Protein AF-A0A821PBH1-F1 (afdb_monomer_lite)

Secondary structure (DSSP, 8-state):
--SHHHHHHHHHS---TTTTSS-HHHHHHHTTTTSHHHHHHHHHHHHS-SSTHHHHHHHHHHHHHHHHHHTTS-STT--

Foldseek 3Di:
DPPVVLVVCVVPDDDPVVVCVPPVLVVLVVCCVSRVPNSVVVNVVVVDPPDCVVVVVVVVVVVVVVVVVVVPPPPVPPD

Structure (mmCIF, N/CA/C/O backbone):
data_AF-A0A821PBH1-F1
#
_entry.id   AF-A0A821PBH1-F1
#
loop_
_atom_site.group_PDB
_atom_site.id
_atom_site.type_symbol
_atom_site.label_atom_id
_atom_site.label_alt_id
_atom_site.label_comp_id
_atom_site.label_asym_id
_atom_site.label_entity_id
_atom_site.label_seq_id
_atom_site.pdbx_PDB_ins_code
_atom_site.Cartn_x
_atom_site.Cartn_y
_atom_site.Cartn_z
_atom_site.occupancy
_atom_site.B_iso_or_equiv
_atom_site.auth_seq_id
_atom_site.auth_comp_id
_atom_site.a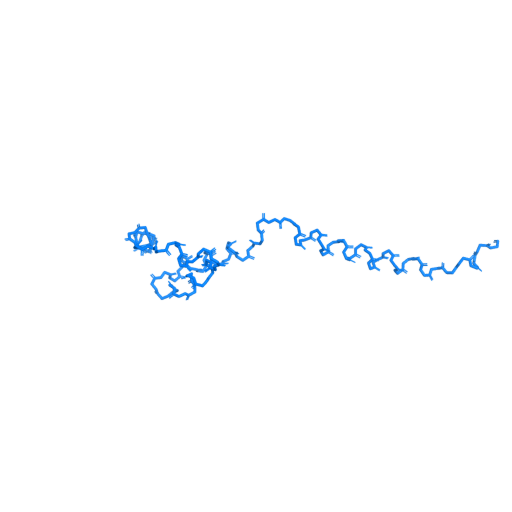uth_asym_id
_atom_site.auth_atom_id
_atom_site.pdbx_PDB_model_num
ATOM 1 N N . MET A 1 1 ? -15.072 16.804 7.723 1.00 43.59 1 MET A N 1
ATOM 2 C CA . MET A 1 1 ? -14.621 16.540 9.107 1.00 43.59 1 MET A CA 1
ATOM 3 C C . MET A 1 1 ? -14.218 15.066 9.273 1.00 43.59 1 MET A C 1
ATOM 5 O O . M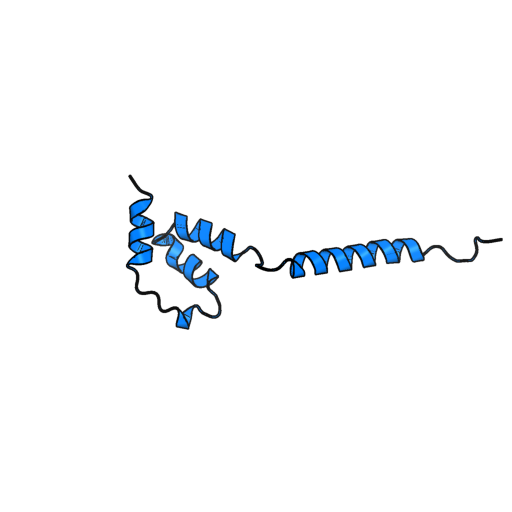ET A 1 1 ? -14.679 14.436 10.204 1.00 43.59 1 MET A O 1
ATOM 9 N N . GLY A 1 2 ? -13.402 14.484 8.373 1.00 53.34 2 GLY A N 1
ATOM 10 C CA . GLY A 1 2 ? -13.284 13.010 8.314 1.00 53.34 2 GLY A CA 1
ATOM 11 C C . GLY A 1 2 ? -11.948 12.396 7.883 1.00 53.34 2 GLY A C 1
ATOM 12 O O . GLY A 1 2 ? -11.886 11.183 7.782 1.00 53.34 2 GLY A O 1
ATOM 13 N N . GLN A 1 3 ? -10.881 13.171 7.637 1.00 52.28 3 GLN A N 1
ATOM 14 C CA . GLN A 1 3 ? -9.574 12.582 7.271 1.00 52.28 3 GLN A CA 1
ATOM 15 C C . GLN A 1 3 ? -8.676 12.291 8.484 1.00 52.28 3 GLN A C 1
ATOM 17 O O . GLN A 1 3 ? -7.831 11.404 8.439 1.00 52.28 3 GLN A O 1
ATOM 22 N N . SER A 1 4 ? -8.852 13.036 9.576 1.00 60.66 4 SER A N 1
ATOM 23 C CA . SER A 1 4 ? -8.031 12.899 10.785 1.00 60.66 4 SER A CA 1
ATOM 24 C C . SER A 1 4 ? -8.401 11.666 11.614 1.00 60.66 4 SER A C 1
ATOM 26 O O . SER A 1 4 ? -7.532 11.090 12.254 1.00 60.66 4 SER A O 1
ATOM 28 N N . ASP A 1 5 ? -9.666 11.244 11.567 1.00 81.19 5 ASP A N 1
ATOM 29 C CA . ASP A 1 5 ? -10.205 10.178 12.420 1.00 81.19 5 ASP A CA 1
ATOM 30 C C . ASP A 1 5 ? -9.614 8.802 12.067 1.00 81.19 5 ASP A C 1
ATOM 32 O O . ASP A 1 5 ? -9.130 8.067 12.926 1.00 81.19 5 ASP A O 1
ATOM 36 N N . GLU A 1 6 ? -9.542 8.502 10.769 1.00 85.88 6 GLU A N 1
ATOM 37 C CA . GLU A 1 6 ? -9.007 7.242 10.247 1.00 85.88 6 GLU A CA 1
ATOM 38 C C . GLU A 1 6 ? -7.499 7.100 10.510 1.00 85.88 6 GLU A C 1
ATOM 40 O O . GLU A 1 6 ? -7.025 6.043 10.932 1.00 85.88 6 GLU A O 1
ATOM 45 N N . LEU A 1 7 ? -6.739 8.187 10.335 1.00 85.62 7 LEU A N 1
ATOM 46 C CA . LEU A 1 7 ? -5.305 8.209 10.623 1.00 85.62 7 LEU A CA 1
ATOM 47 C C . LEU A 1 7 ? -5.029 8.050 12.123 1.00 85.62 7 LEU A C 1
ATOM 49 O O . LEU A 1 7 ? -4.144 7.288 12.511 1.00 85.62 7 LEU A O 1
ATOM 53 N N . SER A 1 8 ? -5.791 8.738 12.977 1.00 87.75 8 SER A N 1
ATOM 54 C CA . SER A 1 8 ? -5.689 8.590 14.431 1.00 87.75 8 SER A CA 1
ATOM 55 C C . SER A 1 8 ? -6.020 7.165 14.882 1.00 87.75 8 SER A C 1
ATOM 57 O O . SER A 1 8 ? -5.335 6.618 15.751 1.00 87.75 8 SER A O 1
ATOM 59 N N . ARG A 1 9 ? -7.012 6.523 14.258 1.00 87.81 9 ARG A N 1
ATOM 60 C CA . ARG A 1 9 ? -7.349 5.116 14.504 1.00 87.81 9 ARG A CA 1
ATOM 61 C C . ARG A 1 9 ? -6.202 4.190 14.113 1.00 87.81 9 ARG A C 1
ATOM 63 O O . ARG A 1 9 ? -5.769 3.402 14.943 1.00 87.81 9 ARG A O 1
ATOM 70 N N . TYR A 1 10 ? -5.633 4.351 12.920 1.00 87.81 10 TYR A N 1
ATOM 71 C CA . TYR A 1 10 ? -4.459 3.580 12.498 1.00 87.81 10 TYR A CA 1
ATOM 72 C C . TYR A 1 10 ? -3.262 3.749 13.450 1.00 87.81 10 TYR A C 1
ATOM 74 O O . TYR A 1 10 ? -2.637 2.763 13.831 1.00 87.81 10 TYR A O 1
ATOM 82 N N . LEU A 1 11 ? -2.967 4.978 13.889 1.00 86.69 11 LEU A N 1
ATOM 83 C CA . LEU A 1 11 ? -1.847 5.270 14.796 1.00 86.69 11 LEU A CA 1
ATOM 84 C C . LEU A 1 11 ? -2.041 4.723 16.220 1.00 86.69 11 LEU A C 1
ATOM 86 O O . LEU A 1 11 ? -1.060 4.453 16.908 1.00 86.69 11 LEU A O 1
ATOM 90 N N . SER A 1 12 ? -3.288 4.579 16.671 1.00 87.94 12 SER A N 1
ATOM 91 C CA . SER A 1 12 ? -3.627 4.023 17.991 1.00 87.94 12 SER A CA 1
ATOM 92 C C . SER A 1 12 ? -3.813 2.504 17.981 1.00 87.94 12 SER A C 1
ATOM 94 O O . SER A 1 12 ? -3.820 1.866 19.038 1.00 87.94 12 SER A O 1
ATOM 96 N N . MET A 1 13 ? -3.937 1.909 16.797 1.00 85.44 13 MET A N 1
ATOM 97 C CA . MET A 1 13 ? -4.119 0.481 16.614 1.00 85.44 13 MET A CA 1
ATOM 98 C C . MET A 1 13 ? -2.848 -0.281 17.009 1.00 85.44 13 MET A C 1
ATOM 100 O O . MET A 1 13 ? -1.738 0.031 16.575 1.00 85.44 13 MET A O 1
ATOM 104 N N . LYS A 1 14 ? -2.995 -1.331 17.820 1.00 82.88 14 LYS A N 1
ATOM 105 C CA . LYS A 1 14 ? -1.883 -2.241 18.115 1.00 82.88 14 LYS A CA 1
ATOM 106 C C . LYS A 1 14 ? -1.718 -3.225 16.963 1.00 82.88 14 LYS A C 1
ATOM 108 O O . LYS A 1 14 ? -2.454 -4.201 16.864 1.00 82.88 14 LYS A O 1
ATOM 113 N N . ILE A 1 15 ? -0.750 -2.952 16.094 1.00 83.12 15 ILE A N 1
ATOM 114 C CA . ILE A 1 15 ? -0.448 -3.787 14.930 1.00 83.12 15 ILE A CA 1
ATOM 115 C C . ILE A 1 15 ? 0.713 -4.724 15.264 1.00 83.12 15 ILE A C 1
ATOM 117 O O . ILE A 1 15 ? 1.851 -4.289 15.452 1.00 83.12 15 ILE A O 1
ATOM 121 N N . ASP A 1 16 ? 0.449 -6.029 15.267 1.00 80.75 16 ASP A N 1
ATOM 122 C CA . ASP A 1 16 ? 1.493 -7.049 15.363 1.00 80.75 16 ASP A CA 1
ATOM 123 C C . ASP A 1 16 ? 2.249 -7.190 14.035 1.00 80.75 16 ASP A C 1
ATOM 125 O O . ASP A 1 16 ? 1.990 -8.078 13.221 1.00 80.75 16 ASP A O 1
ATOM 129 N N . MET A 1 17 ? 3.238 -6.318 13.815 1.00 72.75 17 MET A N 1
ATOM 130 C CA . MET A 1 17 ? 4.048 -6.293 12.585 1.00 72.75 17 MET A CA 1
ATOM 131 C C . MET A 1 17 ? 4.764 -7.621 12.285 1.00 72.75 17 MET A C 1
ATOM 133 O O . MET A 1 17 ? 5.120 -7.883 11.137 1.00 72.75 17 MET A O 1
ATOM 137 N N . LYS A 1 18 ? 4.972 -8.484 13.288 1.00 79.12 18 LYS A N 1
ATOM 138 C CA . LYS A 1 18 ? 5.569 -9.814 13.088 1.00 79.12 18 LYS A CA 1
ATOM 139 C C . LYS A 1 18 ? 4.680 -10.736 12.247 1.00 79.12 18 LYS A C 1
ATOM 141 O O . LYS A 1 18 ? 5.224 -11.500 11.458 1.00 79.12 18 LYS A O 1
ATOM 146 N N . ASN A 1 19 ? 3.356 -10.626 12.368 1.00 78.31 19 ASN A N 1
ATOM 147 C CA . ASN A 1 19 ? 2.408 -11.451 11.612 1.00 78.31 19 ASN A CA 1
ATOM 148 C C . ASN A 1 19 ? 2.289 -11.017 10.144 1.00 78.31 19 ASN A C 1
ATOM 150 O O . ASN A 1 19 ? 1.996 -11.839 9.283 1.00 78.31 19 ASN A O 1
ATOM 154 N N . TYR A 1 20 ? 2.578 -9.748 9.846 1.00 77.06 20 TYR A N 1
ATOM 155 C CA . TYR A 1 20 ? 2.425 -9.166 8.506 1.00 77.06 20 TYR A CA 1
ATOM 156 C C . TYR A 1 20 ? 3.754 -8.937 7.778 1.00 77.06 20 TYR A C 1
ATOM 158 O O . TYR A 1 20 ? 3.771 -8.351 6.698 1.00 77.06 20 TYR A O 1
ATOM 166 N N . ARG A 1 21 ? 4.874 -9.416 8.339 1.00 73.81 21 ARG A N 1
ATOM 167 C CA . ARG A 1 21 ? 6.214 -9.289 7.737 1.00 73.81 21 ARG A CA 1
ATOM 168 C C . ARG A 1 21 ? 6.287 -9.851 6.320 1.00 73.81 21 ARG A C 1
ATOM 170 O O . ARG A 1 21 ? 7.023 -9.318 5.499 1.00 73.81 21 ARG A O 1
ATOM 177 N N . SER A 1 22 ? 5.560 -10.934 6.073 1.00 75.50 22 SER A N 1
ATOM 178 C CA . SER A 1 22 ? 5.576 -11.638 4.794 1.00 75.50 22 SER A CA 1
ATOM 179 C C . SER A 1 22 ? 4.602 -11.041 3.780 1.00 75.50 22 SER A C 1
ATOM 181 O O . SER A 1 22 ? 4.847 -11.153 2.585 1.00 75.50 22 SER A O 1
ATOM 183 N N . ASP A 1 23 ? 3.511 -10.416 4.241 1.00 80.81 23 ASP A N 1
ATOM 184 C CA . ASP A 1 23 ? 2.448 -9.918 3.366 1.00 80.81 23 ASP A CA 1
ATOM 185 C C . ASP A 1 23 ? 1.710 -8.714 3.982 1.00 80.81 23 ASP A C 1
ATOM 187 O O . ASP A 1 23 ? 0.667 -8.823 4.634 1.00 80.81 23 ASP A O 1
ATOM 191 N N . VAL A 1 24 ? 2.280 -7.525 3.770 1.00 85.12 24 VAL A N 1
ATOM 192 C CA . VAL A 1 24 ? 1.692 -6.252 4.221 1.00 85.12 24 VAL A CA 1
ATOM 193 C C . VAL A 1 24 ? 0.388 -5.922 3.481 1.00 85.12 24 VAL A C 1
ATOM 195 O O . VAL A 1 24 ? -0.477 -5.231 4.015 1.00 85.12 24 VAL A O 1
ATOM 198 N N . LEU A 1 25 ? 0.197 -6.438 2.263 1.00 85.25 25 LEU A N 1
ATOM 199 C CA . LEU A 1 25 ? -1.022 -6.213 1.482 1.00 85.25 25 LEU A CA 1
ATOM 200 C C . LEU A 1 25 ? -2.232 -6.915 2.107 1.00 85.25 25 LEU A C 1
ATOM 202 O O . LEU A 1 25 ? -3.339 -6.372 2.070 1.00 85.25 25 LEU A O 1
ATOM 206 N N . THR A 1 26 ? -2.025 -8.076 2.728 1.00 85.75 26 THR A N 1
ATOM 207 C CA . THR A 1 26 ? -3.064 -8.815 3.451 1.00 85.75 26 THR A CA 1
ATOM 208 C C . THR A 1 26 ? -3.561 -8.040 4.666 1.00 85.75 26 THR A C 1
ATOM 210 O O . THR A 1 26 ? -4.771 -7.977 4.868 1.00 85.75 26 THR A O 1
ATOM 213 N N . PHE A 1 27 ? -2.673 -7.359 5.402 1.00 87.94 27 PHE A N 1
ATOM 214 C CA . PHE A 1 27 ? -3.067 -6.449 6.485 1.00 87.94 27 PHE A CA 1
ATOM 215 C C . PHE A 1 27 ? -4.011 -5.349 5.982 1.00 87.94 27 PHE A C 1
ATOM 217 O O . PHE A 1 27 ? -5.086 -5.133 6.536 1.00 87.94 27 PHE A O 1
ATOM 224 N N . TRP A 1 28 ? -3.648 -4.657 4.901 1.00 89.12 28 TRP A N 1
ATOM 225 C CA . TRP A 1 28 ? -4.491 -3.580 4.374 1.00 89.12 28 TRP A CA 1
ATOM 226 C C . TRP A 1 28 ? -5.814 -4.101 3.799 1.00 89.12 28 TRP A C 1
ATOM 228 O O . TRP A 1 28 ? -6.833 -3.417 3.870 1.00 89.12 28 TRP A O 1
ATOM 238 N N . LYS A 1 29 ? -5.825 -5.330 3.272 1.00 86.81 29 LYS A N 1
ATOM 239 C CA . LYS A 1 29 ? -7.040 -5.997 2.789 1.00 86.81 29 LYS A CA 1
ATOM 240 C C . LYS A 1 29 ? -7.972 -6.439 3.923 1.00 86.81 29 LYS A C 1
ATOM 242 O O . LYS A 1 29 ? -9.182 -6.407 3.743 1.00 86.81 29 LYS A O 1
ATOM 247 N N . SER A 1 30 ? -7.446 -6.861 5.072 1.00 88.19 30 SER A N 1
ATOM 248 C CA . SER A 1 30 ? -8.284 -7.232 6.220 1.00 88.19 30 SER A CA 1
ATOM 249 C C . SER A 1 30 ? -8.862 -6.015 6.940 1.00 88.19 30 SER A C 1
ATOM 251 O O . SER A 1 30 ? -9.933 -6.110 7.523 1.00 88.19 30 SER A O 1
ATOM 253 N N . ASN A 1 31 ? -8.179 -4.870 6.873 1.00 87.88 31 ASN A N 1
ATOM 254 C CA . ASN A 1 31 ? -8.568 -3.642 7.570 1.00 87.88 31 ASN A CA 1
ATOM 255 C C . ASN A 1 31 ? -9.282 -2.629 6.663 1.00 87.88 31 ASN A C 1
ATOM 257 O O . ASN A 1 31 ? -9.337 -1.449 6.982 1.00 87.88 31 ASN A O 1
ATOM 261 N N . THR A 1 32 ? -9.827 -3.063 5.523 1.00 87.50 32 THR A N 1
ATOM 262 C CA . THR A 1 32 ? -10.532 -2.172 4.581 1.00 87.50 32 THR A CA 1
ATOM 263 C C . THR A 1 32 ? -11.856 -1.649 5.149 1.00 87.50 32 THR A C 1
ATOM 265 O O . THR A 1 32 ? -12.295 -0.575 4.762 1.00 87.50 32 THR A O 1
ATOM 268 N N . ASP A 1 33 ? -12.475 -2.382 6.079 1.00 85.75 33 ASP A N 1
ATOM 269 C CA . ASP A 1 33 ? -13.700 -1.952 6.765 1.00 85.75 33 ASP A CA 1
ATOM 270 C C . ASP A 1 33 ? -13.421 -0.835 7.788 1.00 85.75 33 ASP A C 1
ATOM 272 O O . ASP A 1 33 ? -14.093 0.194 7.798 1.00 85.75 33 ASP A O 1
ATOM 276 N N . GLU A 1 34 ? -12.363 -0.990 8.594 1.00 85.50 34 GLU A N 1
ATOM 277 C CA . GLU A 1 34 ? -11.986 0.004 9.609 1.00 85.50 34 GLU A CA 1
ATOM 278 C C . GLU A 1 34 ? -11.192 1.191 9.040 1.00 85.50 34 GLU A C 1
ATOM 280 O O . GLU A 1 34 ? -11.229 2.282 9.612 1.00 85.50 34 GLU A O 1
ATOM 285 N N . LEU A 1 35 ? -10.469 0.976 7.935 1.00 88.88 35 LEU A N 1
ATOM 286 C CA . LEU A 1 35 ? -9.574 1.937 7.285 1.00 88.88 35 LEU A CA 1
ATOM 287 C C . LEU A 1 35 ? -9.837 1.994 5.761 1.00 88.88 35 LEU A C 1
ATOM 289 O O . LEU A 1 35 ? -8.966 1.609 4.968 1.00 88.88 35 LEU A O 1
ATOM 293 N N . PRO A 1 36 ? -11.029 2.425 5.308 1.00 87.88 36 PRO A N 1
ATOM 294 C CA . PRO A 1 36 ? -11.427 2.349 3.901 1.00 87.88 36 PRO A CA 1
ATOM 295 C C . PRO A 1 36 ? -10.572 3.204 2.957 1.00 87.88 36 PRO A C 1
ATOM 297 O O . PRO A 1 36 ? -10.202 2.734 1.879 1.00 87.88 36 PRO A O 1
ATOM 300 N N . HIS A 1 37 ? -10.203 4.429 3.338 1.00 88.44 37 HIS A N 1
ATOM 301 C CA . HIS A 1 37 ? -9.408 5.304 2.471 1.00 88.44 37 HIS A CA 1
ATOM 302 C C . HIS A 1 37 ? -7.916 4.982 2.579 1.00 88.44 37 HIS A C 1
ATOM 304 O O . HIS A 1 37 ? -7.204 4.937 1.572 1.00 88.44 37 HIS A O 1
ATOM 310 N N . LEU A 1 38 ? -7.433 4.715 3.793 1.00 88.06 38 LEU A N 1
ATOM 311 C CA . LEU A 1 38 ? -6.023 4.457 4.055 1.00 88.06 38 LEU A CA 1
ATOM 312 C C . LEU A 1 38 ? -5.591 3.118 3.454 1.00 88.06 38 LEU A C 1
ATOM 314 O O . LEU A 1 38 ? -4.531 3.044 2.835 1.00 88.06 38 LEU A O 1
ATOM 318 N N . SER A 1 39 ? -6.429 2.080 3.545 1.00 88.69 39 SER A N 1
ATOM 319 C CA . SER A 1 39 ? -6.153 0.787 2.907 1.00 88.69 39 SER A CA 1
ATOM 320 C C . SER A 1 39 ? -6.111 0.873 1.383 1.00 88.69 39 SER A C 1
ATOM 322 O O . SER A 1 39 ? -5.279 0.208 0.762 1.00 88.69 39 SER A O 1
ATOM 324 N N . GLN A 1 40 ? -6.950 1.706 0.762 1.00 88.94 40 GLN A N 1
ATOM 325 C CA . GLN A 1 40 ? -6.933 1.916 -0.683 1.00 88.94 40 GLN A CA 1
ATOM 326 C C . GLN A 1 40 ? -5.608 2.542 -1.134 1.00 88.94 40 GLN A C 1
ATOM 328 O O . GLN A 1 40 ? -4.955 2.011 -2.036 1.00 88.94 40 GLN A O 1
ATOM 333 N N . VAL A 1 41 ? -5.183 3.625 -0.478 1.00 87.81 41 VAL A N 1
ATOM 334 C CA . VAL A 1 41 ? -3.925 4.318 -0.794 1.00 87.81 41 VAL A CA 1
ATOM 335 C C . VAL A 1 41 ? -2.721 3.427 -0.494 1.00 87.81 41 VAL A C 1
ATOM 337 O O . VAL A 1 41 ? -1.837 3.267 -1.336 1.00 87.81 41 VAL A O 1
ATOM 340 N N . ALA A 1 42 ? -2.697 2.779 0.670 1.00 88.06 42 ALA A N 1
ATOM 341 C CA . ALA A 1 42 ? -1.593 1.916 1.065 1.00 88.06 42 ALA A CA 1
ATOM 342 C C . ALA A 1 42 ? -1.433 0.718 0.121 1.00 88.06 42 ALA A C 1
ATOM 344 O O . ALA A 1 42 ? -0.314 0.393 -0.271 1.00 88.06 42 ALA A O 1
ATOM 345 N N . ARG A 1 43 ? -2.533 0.092 -0.320 1.00 86.19 43 ARG A N 1
ATOM 346 C CA . ARG A 1 43 ? -2.478 -0.984 -1.321 1.00 86.19 43 ARG A CA 1
ATOM 347 C C . ARG A 1 43 ? -1.946 -0.497 -2.660 1.00 86.19 43 ARG A C 1
ATOM 349 O O . ARG A 1 43 ? -1.187 -1.232 -3.282 1.00 86.19 43 ARG A O 1
ATOM 356 N N . GLN A 1 44 ? -2.307 0.706 -3.106 1.00 85.12 44 GLN A N 1
ATOM 357 C CA . GLN A 1 44 ? -1.756 1.277 -4.338 1.00 85.12 44 GLN A CA 1
ATOM 358 C C . GLN A 1 44 ? -0.246 1.496 -4.223 1.00 85.12 44 GLN A C 1
ATOM 360 O O . GLN A 1 44 ? 0.492 1.040 -5.089 1.00 85.12 44 GLN A O 1
ATOM 365 N N . ILE A 1 45 ? 0.216 2.105 -3.128 1.00 83.69 45 ILE A N 1
ATOM 366 C CA . ILE A 1 45 ? 1.642 2.356 -2.880 1.00 83.69 45 ILE A CA 1
ATOM 367 C C . ILE A 1 45 ? 2.423 1.040 -2.790 1.00 83.69 45 ILE A C 1
ATOM 369 O O . ILE A 1 45 ? 3.444 0.885 -3.450 1.00 83.69 45 ILE A O 1
ATOM 373 N N . HIS A 1 46 ? 1.931 0.067 -2.021 1.00 78.19 46 HIS A N 1
ATOM 374 C CA . HIS A 1 46 ? 2.602 -1.223 -1.840 1.00 78.19 46 HIS A CA 1
ATOM 375 C C . HIS A 1 46 ? 2.519 -2.150 -3.062 1.00 78.19 46 HIS A C 1
ATOM 377 O O . HIS A 1 46 ? 3.308 -3.086 -3.156 1.00 78.19 46 HIS A O 1
ATOM 383 N N . SER A 1 47 ? 1.590 -1.913 -3.996 1.00 77.62 47 SER A N 1
ATOM 384 C CA . SER A 1 47 ? 1.530 -2.658 -5.266 1.00 77.62 47 SER A CA 1
ATOM 385 C C . SER A 1 47 ? 2.585 -2.191 -6.270 1.00 77.62 47 SER A C 1
ATOM 387 O O . SER A 1 47 ? 2.862 -2.889 -7.246 1.00 77.62 47 SER A O 1
ATOM 389 N N . ILE A 1 48 ? 3.178 -1.017 -6.052 1.00 76.00 48 ILE A N 1
ATOM 390 C CA . ILE A 1 48 ? 4.276 -0.515 -6.870 1.00 76.00 48 ILE A CA 1
ATOM 391 C C . ILE A 1 48 ? 5.550 -1.211 -6.394 1.00 76.00 48 ILE A C 1
ATOM 393 O O . ILE A 1 48 ? 5.927 -1.125 -5.225 1.00 76.00 48 ILE A O 1
ATOM 397 N N . GLN A 1 49 ? 6.227 -1.916 -7.302 1.00 62.12 49 GLN A N 1
ATOM 398 C CA . GLN A 1 49 ? 7.539 -2.479 -6.999 1.00 62.12 49 GLN A CA 1
ATOM 399 C C . GLN A 1 49 ? 8.489 -1.339 -6.618 1.00 62.12 49 GLN A C 1
ATOM 401 O O . GLN A 1 49 ? 8.661 -0.392 -7.382 1.00 62.12 49 GLN A O 1
ATOM 406 N N . ALA A 1 50 ? 9.141 -1.449 -5.460 1.00 65.75 50 ALA A N 1
ATOM 407 C CA . ALA A 1 50 ? 10.113 -0.458 -4.996 1.00 65.75 50 ALA A CA 1
ATOM 408 C C . ALA A 1 50 ? 11.367 -0.366 -5.891 1.00 65.75 50 ALA A C 1
ATOM 410 O O . ALA A 1 50 ? 12.219 0.493 -5.681 1.00 65.75 50 ALA A O 1
ATOM 411 N N . THR A 1 51 ? 11.511 -1.260 -6.874 1.00 59.59 51 THR A N 1
ATOM 412 C CA . THR A 1 51 ? 12.703 -1.381 -7.712 1.00 59.59 51 THR A CA 1
ATOM 413 C C . THR A 1 51 ? 12.320 -1.379 -9.189 1.00 59.59 51 THR A C 1
ATOM 415 O O . THR A 1 51 ? 11.412 -2.095 -9.611 1.00 59.59 51 THR A O 1
ATOM 418 N N . SER A 1 52 ? 13.069 -0.625 -9.994 1.00 57.34 52 SER A N 1
ATOM 419 C CA . SER A 1 52 ? 12.987 -0.612 -11.462 1.00 57.34 52 SER A CA 1
ATOM 420 C C . SER A 1 52 ? 13.255 -1.975 -12.107 1.00 57.34 52 SER A C 1
ATOM 422 O O . SER A 1 52 ? 12.890 -2.175 -13.261 1.00 57.34 52 SER A O 1
ATOM 424 N N . ALA A 1 53 ? 13.818 -2.933 -11.364 1.00 59.28 53 ALA A N 1
ATOM 425 C CA . ALA A 1 53 ? 14.229 -4.248 -11.851 1.00 59.28 53 ALA A CA 1
ATOM 426 C C . ALA A 1 53 ? 13.115 -5.021 -12.586 1.00 59.28 53 ALA A C 1
ATOM 428 O O . ALA A 1 53 ? 13.384 -5.713 -13.571 1.00 59.28 53 ALA A O 1
ATOM 429 N N . GLY A 1 54 ? 11.853 -4.891 -12.155 1.00 59.22 54 GLY A N 1
ATOM 430 C CA . GLY A 1 54 ? 10.714 -5.494 -12.857 1.00 59.22 54 GLY A CA 1
ATOM 431 C C . GLY A 1 54 ? 10.487 -4.891 -14.249 1.00 59.22 54 GLY A C 1
ATOM 432 O O . GLY A 1 54 ? 10.213 -5.614 -15.208 1.00 59.22 54 GLY A O 1
ATOM 433 N N . ILE A 1 55 ? 10.664 -3.575 -14.369 1.00 58.91 55 ILE A N 1
ATOM 434 C CA . ILE A 1 55 ? 10.564 -2.832 -15.627 1.00 58.91 55 ILE A CA 1
ATOM 435 C C . ILE A 1 55 ? 11.777 -3.147 -16.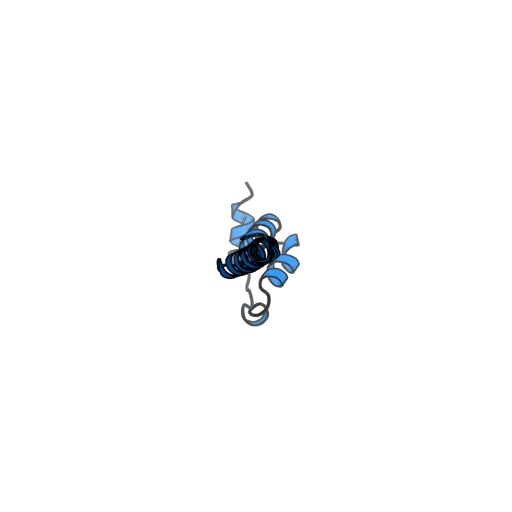513 1.00 58.91 55 ILE A C 1
ATOM 437 O O . ILE A 1 55 ? 11.606 -3.486 -17.680 1.00 58.91 55 ILE A O 1
ATOM 441 N N . GLU A 1 56 ? 12.990 -3.149 -15.963 1.00 59.88 56 GLU A N 1
ATOM 442 C CA . GLU A 1 56 ? 14.226 -3.478 -16.689 1.00 59.88 56 GLU A CA 1
ATOM 443 C C . GLU A 1 56 ? 14.198 -4.896 -17.272 1.00 59.88 56 GLU A C 1
ATOM 445 O O . GLU A 1 56 ? 14.604 -5.103 -18.416 1.00 59.88 56 GLU A O 1
ATOM 450 N N . ARG A 1 57 ? 13.637 -5.873 -16.546 1.00 65.38 57 ARG A N 1
ATOM 451 C CA . ARG A 1 57 ? 13.439 -7.231 -17.071 1.00 65.38 57 ARG A CA 1
ATOM 452 C C . ARG A 1 57 ? 12.494 -7.248 -18.272 1.00 65.38 57 ARG A C 1
ATOM 454 O O . ARG A 1 57 ? 12.783 -7.925 -19.256 1.00 65.38 57 ARG A O 1
ATOM 461 N N . GLN A 1 58 ? 11.389 -6.505 -18.213 1.00 62.34 58 GLN A N 1
ATOM 462 C C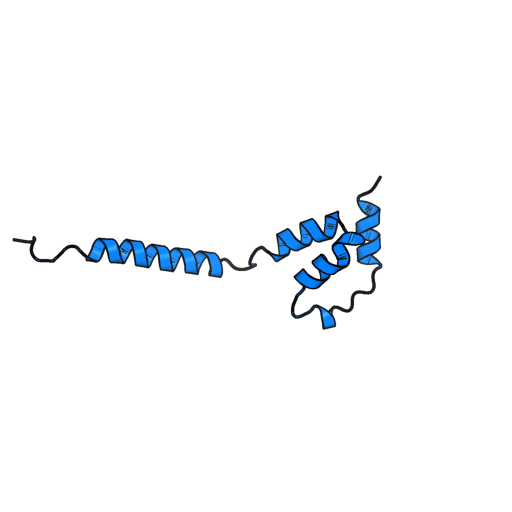A . GLN A 1 58 ? 10.456 -6.386 -19.339 1.00 62.34 58 GLN A CA 1
ATOM 463 C C . GLN A 1 58 ? 11.111 -5.693 -20.542 1.00 62.34 58 GLN A C 1
ATOM 465 O O . GLN A 1 58 ? 10.989 -6.180 -21.666 1.00 62.34 58 GLN A O 1
ATOM 470 N N . PHE A 1 59 ? 11.883 -4.626 -20.318 1.00 66.00 59 PHE A N 1
ATOM 471 C CA . PHE A 1 59 ? 12.646 -3.956 -21.376 1.00 66.00 59 PHE A CA 1
ATOM 472 C C . PHE A 1 59 ? 13.738 -4.848 -21.979 1.00 66.00 59 PHE A C 1
ATOM 474 O O . PHE A 1 59 ? 13.929 -4.834 -23.193 1.00 66.00 59 PHE A O 1
ATOM 481 N N . SER A 1 60 ? 14.418 -5.667 -21.174 1.00 68.38 60 SER A N 1
ATOM 482 C CA . SER A 1 60 ? 15.429 -6.613 -21.657 1.00 68.38 60 SER A CA 1
ATOM 483 C C . SER A 1 60 ? 14.810 -7.695 -22.553 1.00 68.38 60 SER A C 1
ATOM 485 O O . SER A 1 60 ? 15.309 -7.953 -23.648 1.00 68.38 60 SER A O 1
ATOM 487 N N . ILE A 1 61 ? 13.662 -8.258 -22.154 1.00 68.69 61 ILE A N 1
ATOM 488 C CA . ILE A 1 61 ? 12.910 -9.230 -22.967 1.00 68.69 61 ILE A CA 1
ATOM 489 C C . ILE A 1 61 ? 12.407 -8.586 -24.268 1.00 68.69 61 ILE A C 1
ATOM 491 O O . ILE A 1 61 ? 12.518 -9.187 -25.340 1.00 68.69 61 ILE A O 1
ATOM 495 N N . ALA A 1 62 ? 11.889 -7.358 -24.205 1.00 69.62 62 ALA A N 1
ATOM 496 C CA . ALA A 1 62 ? 11.435 -6.627 -25.386 1.00 69.62 62 ALA A CA 1
ATOM 497 C C . ALA A 1 62 ? 12.595 -6.318 -26.351 1.00 69.62 62 ALA A C 1
ATOM 499 O O . ALA A 1 62 ? 12.460 -6.519 -27.559 1.00 69.62 62 ALA A O 1
ATOM 500 N N . GLY A 1 63 ? 13.754 -5.908 -25.825 1.00 64.25 63 GLY A N 1
ATOM 501 C CA . GLY A 1 63 ? 14.979 -5.696 -26.597 1.00 64.25 63 GLY A CA 1
ATOM 502 C C . GLY A 1 63 ? 15.470 -6.976 -27.274 1.00 64.25 63 GLY A C 1
ATOM 503 O O . GLY A 1 63 ? 15.794 -6.955 -28.462 1.00 64.25 63 GLY A O 1
ATOM 504 N N . LEU A 1 64 ? 15.445 -8.108 -26.568 1.00 64.56 6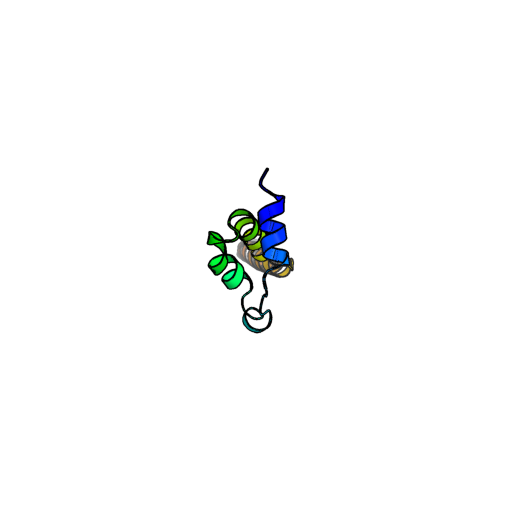4 LEU A N 1
ATOM 505 C CA . LEU A 1 64 ? 15.797 -9.414 -27.127 1.00 64.56 64 LEU A CA 1
ATOM 506 C C . LEU A 1 64 ? 14.822 -9.845 -28.232 1.00 64.56 64 LEU A C 1
ATOM 508 O O . LEU A 1 64 ? 15.254 -10.299 -29.287 1.00 64.56 64 LEU A O 1
ATOM 512 N N . THR A 1 65 ? 13.519 -9.643 -28.031 1.00 62.09 65 THR A N 1
ATOM 513 C CA . THR A 1 65 ? 12.476 -9.991 -29.014 1.00 62.09 65 THR A CA 1
ATOM 514 C C . THR A 1 65 ? 12.594 -9.145 -30.286 1.00 62.09 65 THR A C 1
ATOM 516 O O . THR A 1 65 ? 12.502 -9.666 -31.399 1.00 62.09 65 THR A O 1
ATOM 519 N N . LEU A 1 66 ? 12.854 -7.840 -30.145 1.00 59.84 66 LEU A N 1
ATOM 520 C CA . LEU A 1 66 ? 13.059 -6.936 -31.278 1.00 59.84 66 LEU A CA 1
ATOM 521 C C . LEU A 1 66 ? 14.366 -7.232 -32.031 1.00 59.84 66 LEU A C 1
ATOM 523 O O . LEU A 1 66 ? 14.391 -7.172 -33.260 1.00 59.84 66 LEU A O 1
ATOM 527 N N . THR A 1 67 ? 15.435 -7.573 -31.307 1.00 58.50 67 THR A N 1
ATOM 528 C CA . THR A 1 67 ? 16.743 -7.910 -31.891 1.00 58.50 67 THR A CA 1
ATOM 529 C C . THR A 1 67 ? 16.687 -9.244 -32.635 1.00 58.50 67 THR A C 1
ATOM 531 O O . THR A 1 67 ? 17.144 -9.318 -33.773 1.00 58.50 67 THR A O 1
ATOM 534 N N . ASN A 1 68 ? 16.029 -10.260 -32.064 1.00 59.41 68 ASN A N 1
ATOM 535 C CA . ASN A 1 68 ? 15.845 -11.571 -32.694 1.00 59.41 68 ASN A CA 1
ATOM 536 C C . ASN A 1 68 ? 15.084 -11.464 -34.032 1.00 59.41 68 ASN A C 1
ATOM 538 O O . ASN A 1 68 ? 15.476 -12.065 -35.029 1.00 59.41 68 ASN A O 1
ATOM 542 N N . ARG A 1 69 ? 14.069 -10.587 -34.104 1.00 58.50 69 ARG A N 1
ATOM 543 C CA . ARG A 1 69 ? 13.319 -10.315 -35.343 1.00 58.50 69 ARG A CA 1
ATOM 544 C C . ARG A 1 69 ? 14.159 -9.649 -36.448 1.00 58.50 69 ARG A C 1
ATOM 546 O O . ARG A 1 69 ? 13.789 -9.74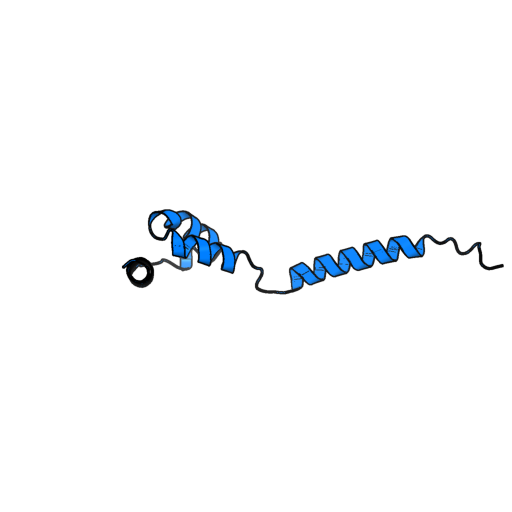8 -37.613 1.00 58.50 69 ARG A O 1
ATOM 553 N N . ARG A 1 70 ? 15.268 -8.974 -36.117 1.00 58.91 70 ARG A N 1
ATOM 554 C CA . ARG A 1 70 ? 16.176 -8.338 -37.096 1.00 58.91 70 ARG A CA 1
ATOM 555 C C . ARG A 1 70 ? 17.338 -9.234 -37.525 1.00 58.91 70 ARG A C 1
ATOM 557 O O . ARG A 1 70 ? 17.859 -9.042 -38.616 1.00 58.91 70 ARG A O 1
ATOM 564 N N . THR A 1 71 ? 17.715 -10.220 -36.714 1.00 56.09 71 THR A N 1
ATOM 565 C CA . THR A 1 71 ? 18.766 -11.197 -37.051 1.00 56.09 71 THR A CA 1
ATOM 566 C C . THR A 1 71 ? 18.297 -12.319 -37.982 1.00 56.09 71 THR A C 1
ATOM 568 O O . THR A 1 71 ? 19.117 -13.114 -38.420 1.00 56.09 71 THR A O 1
ATOM 571 N N . CYS A 1 72 ? 17.007 -12.374 -38.334 1.00 56.47 72 CYS A N 1
ATOM 572 C CA . CYS A 1 72 ? 16.464 -13.306 -39.334 1.00 56.47 72 CYS A CA 1
ATOM 573 C C . CYS A 1 72 ? 16.606 -12.817 -40.792 1.00 56.47 72 CYS A C 1
ATOM 575 O O . CYS A 1 72 ? 15.910 -13.318 -41.673 1.00 56.47 72 CYS A O 1
ATOM 577 N N . LEU A 1 73 ? 17.470 -11.835 -41.067 1.00 60.09 73 LEU A N 1
ATOM 578 C CA . LEU A 1 73 ? 17.908 -11.549 -42.433 1.00 60.09 73 LEU A CA 1
ATOM 579 C C . LEU A 1 73 ? 19.029 -12.528 -42.782 1.00 60.09 73 LEU A C 1
ATOM 581 O O . LEU A 1 73 ? 20.124 -12.462 -42.229 1.00 60.09 73 LEU A O 1
ATOM 585 N N . HIS A 1 74 ? 18.704 -13.473 -43.663 1.00 58.28 74 HIS A N 1
ATOM 586 C CA . HIS A 1 74 ? 19.639 -14.456 -44.196 1.00 58.28 74 HIS A CA 1
ATOM 587 C C . HIS A 1 74 ? 20.862 -13.732 -44.795 1.00 58.28 74 HIS A C 1
ATOM 589 O O . HIS A 1 74 ? 20.675 -12.789 -45.566 1.00 58.28 74 HIS A O 1
ATOM 595 N N . PRO A 1 75 ? 22.101 -14.168 -44.507 1.00 58.81 75 PRO A N 1
ATOM 596 C CA . PRO A 1 75 ? 23.320 -13.570 -45.063 1.00 58.81 75 PRO A CA 1
ATOM 597 C C . PRO A 1 75 ? 23.488 -13.775 -46.585 1.00 58.81 75 PRO A C 1
ATOM 599 O O . PRO A 1 75 ? 24.501 -13.379 -47.143 1.00 58.81 75 PRO A O 1
ATOM 602 N N . GLU A 1 76 ? 22.501 -14.351 -47.275 1.00 54.16 76 GLU A N 1
ATOM 603 C CA . GLU A 1 76 ? 22.532 -14.697 -48.708 1.00 54.16 76 GLU A CA 1
ATOM 604 C C . GLU A 1 76 ? 22.054 -13.553 -49.633 1.00 54.16 76 GLU A C 1
ATOM 606 O O . GLU A 1 76 ? 21.653 -13.765 -50.773 1.00 54.16 76 GLU A O 1
ATOM 611 N N . GLN A 1 77 ? 22.043 -12.313 -49.139 1.00 56.16 77 GLN A N 1
ATOM 612 C CA . GLN A 1 77 ? 21.685 -11.117 -49.922 1.00 56.16 77 GLN A CA 1
ATOM 613 C C . GLN A 1 77 ? 22.808 -10.069 -49.947 1.00 56.16 77 GLN A C 1
ATOM 615 O O . GLN A 1 77 ? 22.565 -8.913 -50.279 1.00 56.16 77 GLN A O 1
ATOM 620 N N . LEU A 1 78 ? 24.028 -10.469 -49.585 1.00 50.62 78 LEU A N 1
ATOM 621 C CA . LEU A 1 78 ? 25.239 -9.689 -49.819 1.00 50.62 78 LEU A CA 1
ATOM 622 C C . LEU A 1 78 ? 26.039 -10.385 -50.931 1.00 50.62 78 LEU A C 1
ATOM 624 O O . LEU A 1 78 ? 26.975 -11.125 -50.637 1.00 50.62 78 LEU A O 1
ATOM 628 N N . ASP A 1 79 ? 25.597 -10.198 -52.176 1.00 45.97 79 ASP A N 1
ATOM 629 C CA . ASP A 1 79 ? 26.436 -10.330 -53.380 1.00 45.97 79 ASP A CA 1
ATOM 630 C C . ASP A 1 79 ? 26.967 -8.936 -53.747 1.00 45.97 79 ASP A C 1
ATOM 632 O O . ASP A 1 79 ? 26.147 -7.983 -53.742 1.00 45.97 79 ASP A O 1
#

Radius of gyration: 23.62 Å; chains: 1; bounding box: 41×31×72 Å

Sequence (79 aa):
MGQSDELSRYLSMKIDMKNYRSDVLTFWKSNTDELPHLSQVARQIHSIQATSAGIERQFSIAGLTLTNRRTCLHPEQLD

pLDDT: mean 73.21, std 13.42, range [43.59, 89.12]